Protein AF-A0A345QDP0-F1 (afdb_monomer)

Foldseek 3Di:
DDDDQDADDPVLLLVLLQVLLPDDLCVSCVVVVHHSVSSVVNLVPPVSSVVSNVNSVVVNVVVVLVVLVVCVVVPNPVSVVVCCVVPVVDDDDPPPDPDPPPPPPDDVVVVVVVVVVVVVVVCVVVVNDPVPDPDDPPPPPDDDDD

Secondary structure (DSSP, 8-state):
-PPPPP---HHHHHHHHHHHTT--HHHHHHHTTS-HHHHHHHHHH-HHHHHHHHHHHHHHHHHHHHHHHHHHHTT-HHHHHHHHHHHS------TTSS------SS-HHHHHHHHHHHHHHHHHHHT--GGGS-------------

Solvent-accessible surface area (backbone atoms only — not comparable to full-atom values): 8868 Å² total; per-residue (Å²): 132,82,80,82,82,87,75,79,51,74,66,54,41,54,46,40,20,62,46,28,44,81,44,55,72,57,56,49,13,58,71,72,74,42,53,49,69,55,46,52,51,40,43,73,75,35,64,66,49,34,51,29,31,52,50,14,38,50,52,36,51,51,53,52,50,51,53,42,52,51,42,24,74,76,64,38,62,68,42,38,52,52,47,36,40,72,76,66,67,53,72,85,82,75,85,82,77,83,74,78,76,85,70,67,97,58,66,68,66,57,59,52,49,52,52,52,50,52,51,52,54,55,32,58,76,73,69,58,65,72,91,72,56,83,76,74,81,75,78,78,89,75,82,84,88,133

Sequence (146 aa):
MARPEITLSDLQVQEVETLAALLNQDQIADFLGISRTTFRAICARDDEVSVRYKRGKAKAIAHVASGLLQKARTGDTTSMIFYLKTQAYWRETDWSQDIEPDVAKGDGRDTLTQFLDQIAEKNRRIGVDYQKLPVSPVERTSDHAR

Structure (mmCIF, N/CA/C/O backbone):
data_AF-A0A345QDP0-F1
#
_entry.id   AF-A0A345QDP0-F1
#
loop_
_atom_site.group_PDB
_atom_site.id
_atom_site.type_symbol
_atom_site.label_atom_id
_atom_site.label_alt_id
_atom_site.label_comp_id
_atom_site.label_asym_id
_atom_site.label_entity_id
_atom_site.label_seq_id
_atom_site.pdbx_PDB_ins_code
_atom_site.Cartn_x
_atom_site.Cartn_y
_atom_site.Cartn_z
_atom_site.occupancy
_atom_site.B_iso_or_equiv
_atom_site.auth_seq_id
_atom_site.auth_comp_id
_atom_site.auth_asym_id
_atom_site.auth_atom_id
_atom_site.pdbx_PDB_model_num
ATOM 1 N N . MET A 1 1 ? -16.414 -10.198 34.346 1.00 57.28 1 MET A N 1
ATOM 2 C CA . MET A 1 1 ? -17.061 -9.435 33.255 1.00 57.28 1 MET A CA 1
ATOM 3 C C . MET A 1 1 ? -16.153 -9.496 32.038 1.00 57.28 1 MET A C 1
ATOM 5 O O . MET A 1 1 ? -14.950 -9.342 32.216 1.00 57.28 1 MET A O 1
ATOM 9 N N . ALA A 1 2 ? -16.683 -9.789 30.848 1.00 73.44 2 ALA A N 1
ATOM 10 C CA . ALA A 1 2 ? -15.889 -9.768 29.618 1.00 73.44 2 ALA A CA 1
ATOM 11 C C . ALA A 1 2 ? -15.530 -8.317 29.254 1.00 73.44 2 ALA A C 1
ATOM 13 O O . ALA A 1 2 ? -16.343 -7.414 29.451 1.00 73.44 2 ALA A O 1
ATOM 14 N N . ARG A 1 3 ? -14.307 -8.087 28.762 1.00 78.75 3 ARG A N 1
ATOM 15 C CA . ARG A 1 3 ? -13.880 -6.769 28.275 1.00 78.75 3 ARG A CA 1
ATOM 16 C C . ARG A 1 3 ? -14.732 -6.397 27.049 1.00 78.75 3 ARG A C 1
ATOM 18 O O . ARG A 1 3 ? -14.854 -7.246 26.167 1.00 78.75 3 ARG A O 1
ATOM 25 N N . PRO A 1 4 ? -15.284 -5.173 26.968 1.00 82.69 4 PRO A N 1
ATOM 26 C CA . PRO A 1 4 ? -16.059 -4.749 25.807 1.00 82.69 4 PRO A CA 1
ATOM 27 C C . PRO A 1 4 ? -15.205 -4.779 24.534 1.00 82.69 4 PRO A C 1
ATOM 29 O O . PRO A 1 4 ? -14.013 -4.448 24.557 1.00 82.69 4 PRO A O 1
ATOM 32 N N . GLU A 1 5 ? -15.819 -5.209 23.434 1.00 87.94 5 GLU A N 1
ATOM 33 C CA . GLU A 1 5 ? -15.171 -5.301 22.131 1.00 87.94 5 GLU A CA 1
ATOM 34 C C . GLU A 1 5 ? -14.960 -3.905 21.534 1.00 87.94 5 GLU A C 1
ATOM 36 O O . GLU A 1 5 ? -15.829 -3.041 21.605 1.00 87.94 5 GLU A O 1
ATOM 41 N N . ILE A 1 6 ? -13.775 -3.670 20.969 1.00 92.12 6 ILE A N 1
ATOM 42 C CA . ILE A 1 6 ? -13.425 -2.383 20.360 1.00 92.12 6 ILE A CA 1
ATOM 43 C C . ILE A 1 6 ? -13.972 -2.364 18.932 1.00 92.12 6 ILE A C 1
ATOM 45 O O . ILE A 1 6 ? -13.548 -3.174 18.112 1.00 92.12 6 ILE A O 1
ATOM 49 N N . THR A 1 7 ? -14.869 -1.436 18.618 1.00 94.44 7 THR A N 1
ATOM 50 C CA . THR A 1 7 ? -15.386 -1.197 17.260 1.00 94.44 7 THR A CA 1
ATOM 51 C C . THR A 1 7 ? -14.916 0.162 16.758 1.00 94.44 7 THR A C 1
ATOM 53 O O . THR A 1 7 ? -14.758 1.091 17.550 1.00 94.44 7 THR A O 1
ATOM 56 N N . LEU A 1 8 ? -14.669 0.277 15.453 1.00 95.06 8 LEU A N 1
ATOM 57 C CA . LEU A 1 8 ? -14.313 1.556 14.840 1.00 95.06 8 LEU A CA 1
ATOM 58 C C . LEU A 1 8 ? -15.579 2.379 14.594 1.00 95.06 8 LEU A C 1
ATOM 60 O O . LEU A 1 8 ? -16.627 1.821 14.281 1.00 95.06 8 LEU A O 1
ATOM 64 N N . SER A 1 9 ? -15.482 3.698 14.736 1.00 96.69 9 SER A N 1
ATOM 65 C CA . SER A 1 9 ? -16.538 4.607 14.282 1.00 96.69 9 SER A CA 1
ATOM 66 C C . SER A 1 9 ? -16.518 4.752 12.760 1.00 96.69 9 SER A C 1
ATOM 68 O O . SER A 1 9 ? -15.472 4.570 12.139 1.00 96.69 9 SER A O 1
ATOM 70 N N . ASP A 1 10 ? -17.628 5.174 12.154 1.00 95.12 10 ASP A N 1
ATOM 71 C CA . ASP A 1 10 ? -17.722 5.392 10.701 1.00 95.12 10 ASP A CA 1
ATOM 72 C C . ASP A 1 10 ? -16.602 6.298 10.158 1.00 95.12 10 ASP A C 1
ATOM 74 O O . ASP A 1 10 ? -16.064 6.064 9.074 1.00 95.12 10 ASP A O 1
ATOM 78 N N . LEU A 1 11 ? -16.203 7.314 10.933 1.00 95.69 11 LEU A N 1
ATOM 79 C CA . LEU A 1 11 ? -15.089 8.194 10.582 1.00 95.69 11 LEU A CA 1
ATOM 80 C C . LEU A 1 11 ? -13.756 7.434 10.577 1.00 95.69 11 LEU A C 1
ATOM 82 O O . LEU A 1 11 ? -13.006 7.529 9.611 1.00 95.69 11 LEU A O 1
ATOM 86 N N . GLN A 1 12 ? -13.486 6.631 11.610 1.00 96.81 12 GLN A N 1
ATOM 87 C CA . GLN A 1 12 ? -12.278 5.804 11.676 1.00 96.81 12 GLN A CA 1
ATOM 88 C C . GLN A 1 12 ? -12.244 4.770 10.543 1.00 96.81 12 GLN A C 1
ATOM 90 O O . GLN A 1 12 ? -11.187 4.505 9.975 1.00 96.81 12 GLN A O 1
ATOM 95 N N . VAL A 1 13 ? -13.396 4.215 10.156 1.00 96.69 13 VAL A N 1
ATOM 96 C CA . VAL A 1 13 ? -13.511 3.306 9.004 1.00 96.69 13 VAL A CA 1
ATOM 97 C C . VAL A 1 13 ? -13.143 4.014 7.691 1.00 96.69 13 VAL A C 1
ATOM 99 O O . VAL A 1 13 ? -12.443 3.442 6.850 1.00 96.69 13 VAL A O 1
ATOM 102 N N . GLN A 1 14 ? -13.549 5.274 7.509 1.00 95.44 14 GLN A N 1
ATOM 103 C CA . GLN A 1 14 ? -13.128 6.084 6.358 1.00 95.44 14 GLN A CA 1
ATOM 104 C C . GLN A 1 14 ? -11.632 6.426 6.405 1.00 95.44 14 GLN A C 1
ATOM 106 O O . GLN A 1 14 ? -10.947 6.354 5.379 1.00 95.44 14 GLN A O 1
ATOM 111 N N . GLU A 1 15 ? -11.100 6.747 7.585 1.00 96.38 15 GLU A N 1
ATOM 112 C CA . GLU A 1 15 ? -9.668 6.989 7.784 1.00 96.38 15 GLU A CA 1
ATOM 113 C C . GLU A 1 15 ? -8.834 5.757 7.428 1.00 96.38 15 GLU A C 1
ATOM 115 O O . GLU A 1 15 ? -7.792 5.908 6.794 1.00 96.38 15 GLU A O 1
ATOM 120 N N . VAL A 1 16 ? -9.305 4.539 7.725 1.00 97.56 16 VAL A N 1
ATOM 121 C CA . VAL A 1 16 ? -8.617 3.293 7.342 1.00 97.56 16 VAL A CA 1
ATOM 122 C C . VAL A 1 16 ? -8.364 3.226 5.834 1.00 97.56 16 VAL A C 1
ATOM 124 O O . VAL A 1 16 ? -7.274 2.822 5.430 1.00 97.56 16 VAL A O 1
ATOM 127 N N . GLU A 1 17 ? -9.312 3.643 4.987 1.00 97.00 17 GLU A N 1
ATOM 128 C CA . GLU A 1 17 ? -9.108 3.666 3.530 1.00 97.00 17 GLU A CA 1
ATOM 129 C C . GLU A 1 17 ? -7.995 4.648 3.130 1.00 97.00 17 GLU A C 1
ATOM 131 O O . GLU A 1 17 ? -7.133 4.318 2.313 1.00 97.00 17 GLU A O 1
ATOM 136 N N . THR A 1 18 ? -7.984 5.837 3.734 1.00 96.69 18 THR A N 1
ATOM 137 C CA . THR A 1 18 ? -6.977 6.876 3.468 1.00 96.69 18 THR A CA 1
ATOM 138 C C . THR A 1 18 ? -5.593 6.449 3.959 1.00 96.69 18 THR A C 1
ATOM 140 O O . THR A 1 18 ? -4.612 6.522 3.219 1.00 96.69 18 THR A O 1
ATOM 143 N N . LEU A 1 19 ? -5.505 5.938 5.188 1.00 97.69 19 LEU A N 1
ATOM 144 C CA . LEU A 1 19 ? -4.258 5.503 5.812 1.00 97.69 19 LEU A CA 1
ATOM 145 C C . LEU A 1 19 ? -3.684 4.260 5.134 1.00 97.69 19 LEU A C 1
ATOM 147 O O . LEU A 1 19 ? -2.467 4.148 4.997 1.00 97.69 19 LEU A O 1
ATOM 151 N N . ALA A 1 20 ? -4.528 3.341 4.657 1.00 97.69 20 ALA A N 1
ATOM 152 C CA . ALA A 1 20 ? -4.077 2.136 3.968 1.00 97.69 20 ALA A CA 1
ATOM 153 C C . ALA A 1 20 ? -3.265 2.443 2.704 1.00 97.69 20 ALA A C 1
ATOM 155 O O . ALA A 1 20 ? -2.389 1.657 2.344 1.00 97.69 20 ALA A O 1
ATOM 156 N N . ALA A 1 21 ? -3.479 3.592 2.060 1.00 96.38 21 ALA A N 1
ATOM 157 C CA . ALA A 1 21 ? -2.657 4.001 0.928 1.00 96.38 21 ALA A CA 1
ATOM 158 C C . ALA A 1 21 ? -1.175 4.229 1.303 1.00 96.38 21 ALA A C 1
ATOM 160 O O . ALA A 1 21 ? -0.293 4.065 0.463 1.00 96.38 21 ALA A O 1
ATOM 161 N N . LEU A 1 22 ? -0.898 4.578 2.562 1.00 96.38 22 LEU A N 1
ATOM 162 C CA . LEU A 1 22 ? 0.411 5.038 3.041 1.00 96.38 22 LEU A CA 1
ATOM 163 C C . LEU A 1 22 ? 1.057 4.056 4.029 1.00 96.38 22 LEU A C 1
ATOM 165 O O . LEU A 1 22 ? 2.278 3.946 4.087 1.00 96.38 22 LEU A O 1
ATOM 169 N N . LEU A 1 23 ? 0.239 3.340 4.802 1.00 97.31 23 LEU A N 1
ATOM 170 C CA . LEU A 1 23 ? 0.656 2.581 5.976 1.00 97.31 23 LEU A CA 1
ATOM 171 C C . LEU A 1 23 ? 0.350 1.078 5.843 1.00 97.31 23 LEU A C 1
ATOM 173 O O . LEU A 1 23 ? -0.456 0.617 5.021 1.00 97.31 23 LEU A O 1
ATOM 177 N N . ASN A 1 24 ? 1.030 0.273 6.658 1.00 96.25 24 ASN A N 1
ATOM 178 C CA . ASN A 1 24 ? 0.679 -1.129 6.891 1.00 96.25 24 ASN A CA 1
ATOM 179 C C . ASN A 1 24 ? -0.319 -1.264 8.064 1.00 96.25 24 ASN A C 1
ATOM 181 O O . ASN A 1 24 ? -0.578 -0.301 8.778 1.00 96.25 24 ASN A O 1
ATOM 185 N N . GLN A 1 25 ? -0.908 -2.450 8.259 1.00 96.25 25 GLN A N 1
ATOM 186 C CA . GLN A 1 25 ? -1.936 -2.658 9.297 1.00 96.25 25 GLN A CA 1
ATOM 187 C C . GLN A 1 25 ? -1.437 -2.362 10.714 1.00 96.25 25 GLN A C 1
ATOM 189 O O . GLN A 1 25 ? -2.191 -1.851 11.535 1.00 96.25 25 GLN A O 1
ATOM 194 N N . ASP A 1 26 ? -0.173 -2.672 10.991 1.00 97.44 26 ASP A N 1
ATOM 195 C CA . ASP A 1 26 ? 0.423 -2.456 12.302 1.00 97.44 26 ASP A CA 1
ATOM 196 C C . ASP A 1 26 ? 0.553 -0.953 12.599 1.00 97.44 26 ASP A C 1
ATOM 198 O O . ASP A 1 26 ? 0.174 -0.502 13.672 1.00 97.44 26 ASP A O 1
ATOM 202 N N . GLN A 1 27 ? 0.991 -0.166 11.613 1.00 97.94 27 GLN A N 1
ATOM 203 C CA . GLN A 1 27 ? 1.064 1.295 11.704 1.00 97.94 27 GLN A CA 1
ATOM 204 C C . GLN A 1 27 ? -0.318 1.949 11.809 1.00 97.94 27 GLN A C 1
ATOM 206 O O . GLN A 1 27 ? -0.463 2.948 12.504 1.00 97.94 27 GLN A O 1
ATOM 211 N N . ILE A 1 28 ? -1.336 1.400 11.137 1.00 97.81 28 ILE A N 1
ATOM 212 C CA . ILE A 1 28 ? -2.722 1.876 11.275 1.00 97.81 28 ILE A CA 1
ATOM 213 C C . ILE A 1 28 ? -3.239 1.599 12.689 1.00 97.81 28 ILE A C 1
ATOM 215 O O . ILE A 1 28 ? -3.880 2.461 13.277 1.00 97.81 28 ILE A O 1
ATOM 219 N N . ALA A 1 29 ? -2.938 0.429 13.255 1.00 97.62 29 ALA A N 1
ATOM 220 C CA . ALA A 1 29 ? -3.297 0.114 14.634 1.00 97.62 29 ALA A CA 1
ATOM 221 C C . ALA A 1 29 ? -2.625 1.081 15.622 1.00 97.62 29 ALA A C 1
ATOM 223 O O . ALA A 1 29 ? -3.307 1.644 16.479 1.00 97.62 29 ALA A O 1
ATOM 224 N N . ASP A 1 30 ? -1.323 1.328 15.440 1.00 98.00 30 ASP A N 1
ATOM 225 C CA . ASP A 1 30 ? -0.554 2.280 16.2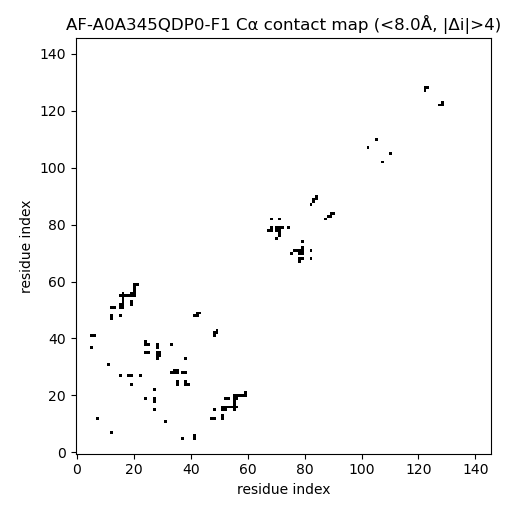45 1.00 98.00 30 ASP A CA 1
ATOM 226 C C . ASP A 1 30 ? -1.131 3.713 16.099 1.00 98.00 30 ASP A C 1
ATOM 228 O O . ASP A 1 30 ? -1.284 4.413 17.099 1.00 98.00 30 ASP A O 1
ATOM 232 N N . PHE A 1 31 ? -1.541 4.125 14.888 1.00 97.12 31 PHE A N 1
ATOM 233 C CA . PHE A 1 31 ? -2.197 5.418 14.622 1.00 97.12 31 PHE A CA 1
ATOM 234 C C . PHE A 1 31 ? -3.565 5.547 15.308 1.00 97.12 31 PHE A C 1
ATOM 236 O O . PHE A 1 31 ? -3.869 6.579 15.899 1.00 97.12 31 PHE A O 1
ATOM 243 N N . LEU A 1 32 ? -4.383 4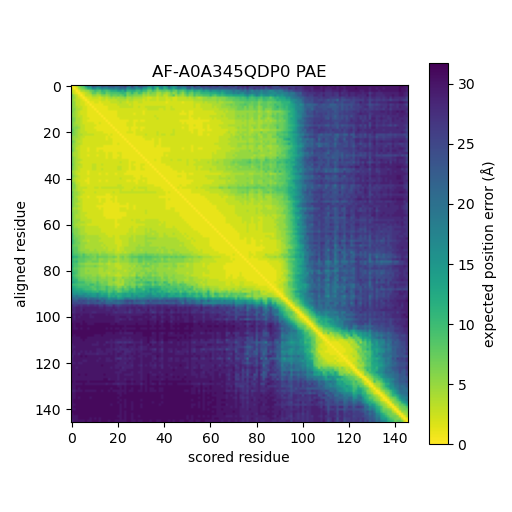.493 15.262 1.00 95.94 32 LEU A N 1
ATOM 244 C CA . LEU A 1 32 ? -5.703 4.449 15.901 1.00 95.94 32 LEU A CA 1
ATOM 245 C C . LEU A 1 32 ? -5.625 4.239 17.425 1.00 95.94 32 LEU A C 1
ATOM 247 O O . LEU A 1 32 ? -6.660 4.218 18.092 1.00 95.94 32 LEU A O 1
ATOM 251 N N . GLY A 1 33 ? -4.424 4.062 17.987 1.00 96.31 33 GLY A N 1
ATOM 252 C CA . GLY A 1 33 ? -4.217 3.854 19.420 1.00 96.31 33 GLY A CA 1
ATOM 253 C C . GLY A 1 33 ? -4.726 2.503 19.931 1.00 96.31 33 GLY A C 1
ATOM 254 O O . GLY A 1 33 ? -5.090 2.380 21.102 1.00 96.31 33 GLY A O 1
ATOM 255 N N . ILE A 1 34 ? -4.776 1.481 19.071 1.00 96.38 34 ILE A N 1
ATOM 256 C CA . ILE A 1 34 ? -5.251 0.135 19.414 1.00 96.38 34 ILE A CA 1
ATOM 257 C C . ILE A 1 34 ? -4.162 -0.910 19.192 1.00 96.38 34 ILE A C 1
ATOM 259 O O . ILE A 1 34 ? -3.232 -0.730 18.412 1.00 96.38 34 ILE A O 1
ATOM 263 N N . SER A 1 35 ? -4.281 -2.057 19.865 1.00 96.44 35 SER A N 1
ATOM 264 C CA . SER A 1 35 ? -3.326 -3.142 19.644 1.00 96.44 35 SER A CA 1
ATOM 265 C C . SER A 1 35 ? -3.424 -3.682 18.211 1.00 96.44 35 SER A C 1
ATOM 267 O O . SER A 1 35 ? -4.512 -3.790 17.637 1.00 96.44 35 SER A O 1
ATOM 269 N N . ARG A 1 36 ? -2.290 -4.108 17.653 1.00 97.00 36 ARG A N 1
ATOM 270 C CA . ARG A 1 36 ? -2.209 -4.726 16.317 1.00 97.00 36 ARG A CA 1
ATOM 271 C C . ARG A 1 36 ? -3.115 -5.949 16.196 1.00 97.00 36 ARG A C 1
ATOM 273 O O . ARG A 1 36 ? -3.815 -6.115 15.201 1.00 97.00 36 ARG A O 1
ATOM 280 N N . THR A 1 37 ? -3.158 -6.773 17.241 1.00 96.69 37 THR A N 1
ATOM 281 C CA . THR A 1 37 ? -4.042 -7.942 17.321 1.00 96.69 37 THR A CA 1
ATOM 282 C C . THR A 1 37 ? -5.514 -7.530 17.282 1.00 96.69 37 THR A C 1
ATOM 284 O O . THR A 1 37 ? -6.302 -8.164 16.585 1.00 96.69 37 THR A O 1
ATOM 287 N N . THR A 1 38 ? -5.880 -6.433 17.958 1.00 96.38 38 THR A N 1
ATOM 288 C CA . THR A 1 38 ? -7.237 -5.866 17.905 1.00 96.38 38 THR A CA 1
ATOM 289 C C . THR A 1 38 ? -7.593 -5.434 16.489 1.00 96.38 38 THR A C 1
ATOM 291 O O . THR A 1 38 ? -8.657 -5.805 16.007 1.00 96.38 38 THR A O 1
ATOM 294 N N . PHE A 1 39 ? -6.720 -4.691 15.804 1.00 97.50 39 PHE A N 1
ATOM 295 C CA . PHE A 1 39 ? -7.002 -4.219 14.447 1.00 97.50 39 PHE A CA 1
ATOM 296 C C . PHE A 1 39 ? -7.134 -5.368 13.439 1.00 97.50 39 PHE A C 1
ATOM 298 O O . PHE A 1 39 ? -8.037 -5.361 12.603 1.00 97.50 39 PHE A O 1
ATOM 305 N N . ARG A 1 40 ? -6.294 -6.405 13.557 1.00 96.12 40 ARG A N 1
ATOM 306 C CA . ARG A 1 40 ? -6.421 -7.628 12.747 1.00 96.12 40 ARG A CA 1
ATOM 307 C C . ARG A 1 40 ? -7.739 -8.351 13.018 1.00 96.12 40 ARG A C 1
ATOM 309 O O . ARG A 1 40 ? -8.401 -8.766 12.073 1.00 96.12 40 ARG A O 1
ATOM 316 N N . ALA A 1 41 ? -8.139 -8.461 14.285 1.00 95.88 41 ALA A N 1
ATOM 317 C CA . ALA A 1 41 ? -9.422 -9.048 14.657 1.00 95.88 41 ALA A CA 1
ATOM 318 C C . ALA A 1 41 ? -10.609 -8.221 14.134 1.00 95.88 41 ALA A C 1
ATOM 320 O O . ALA A 1 41 ? -11.589 -8.815 13.699 1.00 95.88 41 ALA A O 1
ATOM 321 N N . ILE A 1 42 ? -10.510 -6.882 14.129 1.00 96.25 42 ILE A N 1
ATOM 322 C CA . ILE A 1 42 ? -11.507 -5.990 13.512 1.00 96.25 42 ILE A CA 1
ATOM 323 C C . ILE A 1 42 ? -11.611 -6.302 12.019 1.00 96.25 42 ILE A C 1
ATOM 325 O O . ILE A 1 42 ? -12.687 -6.651 11.557 1.00 96.25 42 ILE A O 1
ATOM 329 N N . CYS A 1 43 ? -10.497 -6.282 11.282 1.00 95.75 43 CYS A N 1
ATOM 330 C CA . CYS A 1 43 ? -10.487 -6.584 9.845 1.00 95.75 43 CYS A CA 1
ATOM 331 C C . CYS A 1 43 ? -11.022 -7.986 9.496 1.00 95.75 43 CYS A C 1
ATOM 333 O O . CYS A 1 43 ? -11.405 -8.216 8.350 1.00 95.75 43 CYS A O 1
ATOM 335 N N . ALA A 1 44 ? -10.969 -8.937 10.435 1.00 95.69 44 ALA A N 1
ATOM 336 C CA . ALA A 1 44 ? -11.445 -10.303 10.236 1.00 95.69 44 ALA A CA 1
ATOM 337 C C . ALA A 1 44 ? -12.951 -10.467 10.492 1.00 95.69 44 ALA A C 1
ATOM 339 O O . ALA A 1 44 ? -13.559 -11.352 9.899 1.00 95.69 44 ALA A O 1
ATOM 340 N N . ARG A 1 45 ? -13.538 -9.654 11.381 1.00 95.88 45 ARG A N 1
ATOM 341 C CA . ARG A 1 45 ? -14.968 -9.724 11.732 1.00 95.88 45 ARG A CA 1
ATOM 342 C C . ARG A 1 45 ? -15.827 -8.669 11.034 1.00 95.88 45 ARG A C 1
ATOM 344 O O . ARG A 1 45 ? -17.030 -8.860 10.920 1.00 95.88 45 ARG A O 1
ATOM 351 N N . ASP A 1 46 ? -15.220 -7.552 10.643 1.00 96.44 46 ASP A N 1
ATOM 352 C CA . ASP A 1 46 ? -15.879 -6.406 10.025 1.00 96.44 46 ASP A CA 1
ATOM 353 C C . ASP A 1 46 ? -15.444 -6.298 8.558 1.00 96.44 46 ASP A C 1
ATOM 355 O O . ASP A 1 46 ? -14.337 -5.844 8.224 1.00 96.44 46 ASP A O 1
ATOM 359 N N . ASP A 1 47 ? -16.334 -6.752 7.677 1.00 96.25 47 ASP A N 1
ATOM 360 C CA . ASP A 1 47 ? -16.105 -6.762 6.237 1.00 96.25 47 ASP A CA 1
ATOM 361 C C . ASP A 1 47 ? -15.961 -5.351 5.662 1.00 96.25 47 ASP A C 1
ATOM 363 O O . ASP A 1 47 ? -15.191 -5.159 4.715 1.00 96.25 47 ASP A O 1
ATOM 367 N N . GLU A 1 48 ? -16.635 -4.344 6.228 1.00 96.69 48 GLU A N 1
ATOM 368 C CA . GLU A 1 48 ? -16.524 -2.977 5.727 1.00 96.69 48 GLU A CA 1
ATOM 369 C C . GLU A 1 48 ? -15.107 -2.447 5.947 1.00 96.69 48 GLU A C 1
ATOM 371 O O . GLU A 1 48 ? -14.474 -1.965 5.000 1.00 96.69 48 GLU A O 1
ATOM 376 N N . VAL A 1 49 ? -14.556 -2.614 7.153 1.00 97.19 49 VAL A N 1
ATOM 377 C CA . VAL A 1 49 ? -13.172 -2.216 7.458 1.00 97.19 49 VAL A CA 1
ATOM 378 C C . VAL A 1 49 ? -12.184 -2.934 6.537 1.00 97.19 49 VAL A C 1
ATOM 380 O O . VAL A 1 49 ? -11.269 -2.311 5.987 1.00 97.19 49 VAL A O 1
ATOM 383 N N . SER A 1 50 ? -12.391 -4.233 6.304 1.00 96.94 50 SER A N 1
ATOM 384 C CA . SER A 1 50 ? -11.562 -5.038 5.398 1.00 96.94 50 SER A CA 1
ATOM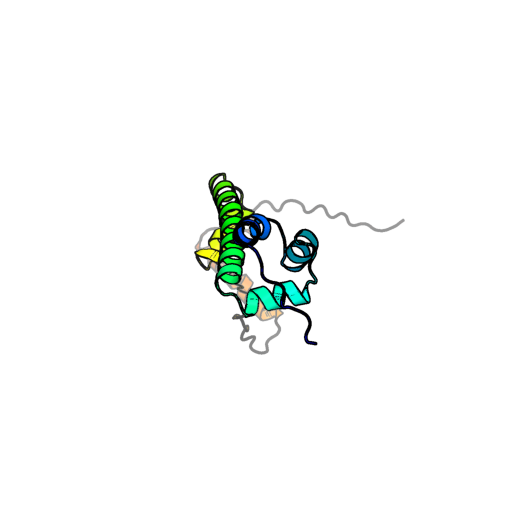 385 C C . SER A 1 50 ? -11.600 -4.517 3.958 1.00 96.94 50 SER A C 1
ATOM 387 O O . SER A 1 50 ? -10.558 -4.373 3.306 1.00 96.94 50 SER A O 1
ATOM 389 N N . VAL A 1 51 ? -12.791 -4.187 3.451 1.00 97.81 51 VAL A N 1
ATOM 390 C CA . VAL A 1 51 ? -12.988 -3.630 2.106 1.00 97.81 51 VAL A CA 1
ATOM 391 C C . VAL A 1 51 ? -12.334 -2.257 1.982 1.00 97.81 51 VAL A C 1
ATOM 393 O O . VAL A 1 51 ? -11.631 -2.010 1.000 1.00 97.81 51 VAL A O 1
ATOM 396 N N . ARG A 1 52 ? -12.511 -1.377 2.973 1.00 97.31 52 ARG A N 1
ATOM 397 C CA . ARG A 1 52 ? -11.890 -0.042 3.016 1.00 97.31 52 ARG A CA 1
ATOM 398 C C . ARG A 1 52 ? -10.372 -0.135 3.007 1.00 97.31 52 ARG A C 1
ATOM 400 O O . ARG A 1 52 ? -9.726 0.507 2.178 1.00 97.31 52 ARG A O 1
ATOM 407 N N . TYR A 1 53 ? -9.809 -1.009 3.837 1.00 97.69 53 TYR A N 1
ATOM 408 C CA . TYR A 1 53 ? -8.373 -1.268 3.865 1.00 97.69 53 TYR A CA 1
ATOM 409 C C . TYR A 1 53 ? -7.852 -1.730 2.495 1.00 97.69 53 TYR A C 1
ATOM 411 O O . TYR A 1 53 ? -6.928 -1.132 1.936 1.00 97.69 53 TYR A O 1
ATOM 419 N N . LYS A 1 54 ? -8.475 -2.758 1.900 1.00 97.44 54 LYS A N 1
ATOM 420 C CA . LYS A 1 54 ? -8.083 -3.289 0.580 1.00 97.44 54 LYS A CA 1
ATOM 421 C C . LYS A 1 54 ? -8.202 -2.234 -0.520 1.00 97.44 54 LYS A C 1
ATOM 423 O O . LYS A 1 54 ? -7.308 -2.122 -1.359 1.00 97.44 54 LYS A O 1
ATOM 428 N N . ARG A 1 55 ? -9.270 -1.431 -0.503 1.00 97.69 55 ARG A N 1
ATOM 429 C CA . ARG A 1 55 ? -9.490 -0.344 -1.466 1.00 97.69 55 ARG A CA 1
ATOM 430 C C . ARG A 1 55 ? -8.406 0.727 -1.362 1.00 97.69 55 ARG A C 1
ATOM 432 O O . ARG A 1 55 ? -7.882 1.147 -2.392 1.00 97.69 55 ARG A O 1
ATOM 439 N N . GLY A 1 56 ? -8.023 1.119 -0.149 1.00 97.31 56 GLY A N 1
ATOM 440 C CA . GLY A 1 56 ? -6.918 2.049 0.080 1.00 97.31 56 GLY A CA 1
ATOM 441 C C . GLY A 1 56 ? -5.588 1.536 -0.480 1.00 97.31 56 GLY A C 1
ATOM 442 O O . GLY A 1 56 ? -4.909 2.255 -1.216 1.00 97.31 56 GLY A O 1
ATOM 443 N N . LYS A 1 57 ? -5.252 0.255 -0.242 1.00 98.06 57 LYS A N 1
ATOM 444 C CA . LYS A 1 57 ? -4.056 -0.370 -0.843 1.00 98.06 57 LYS A CA 1
ATOM 445 C C . LYS A 1 57 ? -4.111 -0.373 -2.368 1.00 98.06 57 LYS A C 1
ATOM 447 O O . LYS A 1 57 ? -3.125 -0.016 -3.012 1.00 98.06 57 LYS A O 1
ATOM 452 N N . ALA A 1 58 ? -5.254 -0.737 -2.947 1.00 97.94 58 ALA A N 1
ATOM 453 C CA . ALA A 1 58 ? -5.431 -0.759 -4.395 1.00 97.94 58 ALA A CA 1
ATOM 454 C C . ALA A 1 58 ? -5.236 0.634 -5.018 1.00 97.94 58 ALA A C 1
ATOM 456 O O . ALA A 1 58 ? -4.557 0.756 -6.035 1.00 97.94 58 ALA A O 1
ATOM 457 N N . LYS A 1 59 ? -5.754 1.694 -4.380 1.00 96.81 59 LYS A N 1
ATOM 458 C CA . LYS A 1 59 ? -5.559 3.084 -4.822 1.00 96.81 59 LYS A CA 1
ATOM 459 C C . LYS A 1 59 ? -4.083 3.484 -4.852 1.00 96.81 59 LYS A C 1
ATOM 461 O O . LYS A 1 59 ? -3.633 4.053 -5.843 1.00 96.81 59 LYS A O 1
ATOM 466 N N . ALA A 1 60 ? -3.323 3.156 -3.808 1.00 96.31 60 ALA A N 1
ATOM 467 C CA . ALA A 1 60 ? -1.891 3.455 -3.770 1.00 96.31 60 ALA A CA 1
ATOM 468 C C . ALA A 1 60 ? -1.111 2.714 -4.861 1.00 96.31 60 ALA A C 1
ATOM 470 O O . ALA A 1 60 ? -0.294 3.317 -5.557 1.00 96.31 60 ALA A O 1
ATOM 471 N N . ILE A 1 61 ? -1.401 1.424 -5.056 1.00 96.69 61 ILE A N 1
ATOM 472 C CA . ILE A 1 61 ? -0.782 0.624 -6.119 1.00 96.69 61 ILE A CA 1
ATOM 473 C C . ILE A 1 61 ? -1.103 1.225 -7.490 1.00 96.69 61 ILE A C 1
ATOM 475 O O . ILE A 1 61 ? -0.192 1.417 -8.290 1.00 96.69 61 ILE A O 1
ATOM 479 N N . ALA A 1 62 ? -2.366 1.578 -7.745 1.00 96.94 62 ALA A N 1
ATOM 480 C CA . ALA A 1 62 ? -2.780 2.203 -8.999 1.00 96.94 62 ALA A CA 1
ATOM 481 C C . ALA A 1 62 ? -2.051 3.534 -9.248 1.00 96.94 62 ALA A C 1
ATOM 483 O O . ALA A 1 62 ? -1.593 3.787 -10.362 1.00 96.94 62 ALA A O 1
ATOM 484 N N . HIS A 1 63 ? -1.884 4.357 -8.211 1.00 96.50 63 HIS A N 1
ATOM 485 C CA . HIS A 1 63 ? -1.153 5.619 -8.309 1.00 96.50 63 HIS A CA 1
ATOM 486 C C . HIS A 1 63 ? 0.325 5.405 -8.680 1.00 96.50 63 HIS A C 1
ATOM 488 O O . HIS A 1 63 ? 0.829 6.026 -9.618 1.00 96.50 63 HIS A O 1
ATOM 494 N N . VAL A 1 64 ? 1.017 4.481 -8.003 1.00 95.94 64 VAL A N 1
ATOM 495 C CA . VAL A 1 64 ? 2.416 4.140 -8.323 1.00 95.94 64 VAL A CA 1
ATOM 496 C C . VAL A 1 64 ? 2.532 3.540 -9.727 1.00 95.94 64 VAL A C 1
ATOM 498 O O . VAL A 1 64 ? 3.415 3.932 -10.492 1.00 95.94 64 VAL A O 1
ATOM 501 N N . ALA A 1 65 ? 1.618 2.642 -10.100 1.00 96.12 65 ALA A N 1
ATOM 502 C CA . ALA A 1 65 ? 1.578 2.029 -11.425 1.00 96.12 65 ALA A CA 1
ATOM 503 C C . ALA A 1 65 ? 1.368 3.068 -12.538 1.00 96.12 65 ALA A C 1
ATOM 505 O O . ALA A 1 65 ? 2.017 2.987 -13.580 1.00 96.12 65 ALA A O 1
ATOM 506 N N . SER A 1 66 ? 0.530 4.084 -12.308 1.00 96.38 66 SER A N 1
ATOM 507 C CA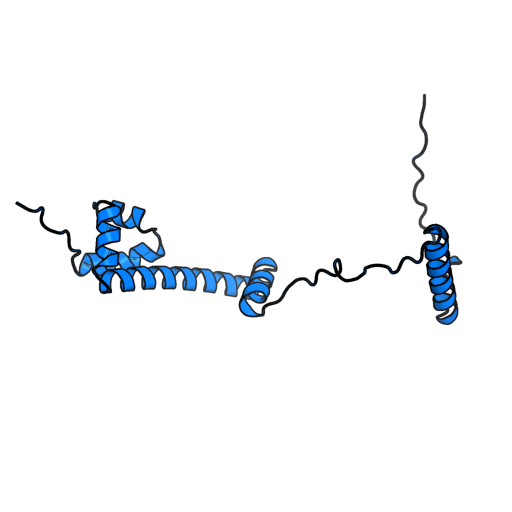 . SER A 1 66 ? 0.360 5.204 -13.242 1.00 96.38 66 SER A CA 1
ATOM 508 C C . SER A 1 66 ? 1.671 5.966 -13.456 1.00 96.38 66 SER A C 1
ATOM 510 O O . SER A 1 66 ? 2.020 6.290 -14.592 1.00 96.38 66 SER A O 1
ATOM 512 N N . GLY A 1 67 ? 2.426 6.224 -12.383 1.00 97.31 67 GLY A N 1
ATOM 513 C CA . GLY A 1 67 ? 3.747 6.849 -12.474 1.00 97.31 67 GLY A CA 1
ATOM 514 C C . GLY A 1 67 ? 4.753 5.995 -13.252 1.00 97.31 67 GLY A C 1
ATOM 515 O O . GLY A 1 67 ? 5.484 6.516 -14.094 1.00 97.31 67 GLY A O 1
ATOM 516 N N . LEU A 1 68 ? 4.751 4.679 -13.027 1.00 97.31 68 LEU A N 1
ATOM 517 C CA . LEU A 1 68 ? 5.580 3.731 -13.777 1.00 97.31 68 LEU A CA 1
ATOM 518 C C . LEU A 1 68 ? 5.239 3.745 -15.271 1.00 97.31 68 LEU A C 1
ATOM 520 O O . LEU A 1 68 ? 6.136 3.836 -16.107 1.00 97.31 68 LEU A O 1
ATOM 524 N N . LEU A 1 69 ? 3.949 3.708 -15.615 1.00 97.06 69 LEU A N 1
ATOM 525 C CA . LEU A 1 69 ? 3.499 3.756 -17.006 1.00 97.06 69 LEU A CA 1
ATOM 526 C C . LEU A 1 69 ? 3.915 5.064 -17.685 1.00 97.06 69 LEU A C 1
ATOM 528 O O . LEU A 1 69 ? 4.338 5.052 -18.840 1.00 97.06 69 LEU A O 1
ATOM 532 N N . GLN A 1 70 ? 3.836 6.188 -16.970 1.00 98.12 70 GLN A N 1
ATOM 533 C CA . GLN A 1 70 ? 4.292 7.469 -17.496 1.00 98.12 70 GLN A CA 1
ATOM 534 C C . GLN A 1 70 ? 5.801 7.463 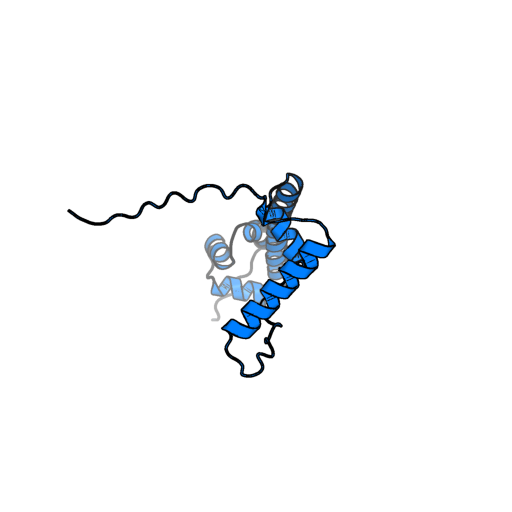-17.766 1.00 98.12 70 GLN A C 1
ATOM 536 O O . GLN A 1 70 ? 6.215 7.879 -18.845 1.00 98.12 70 GLN A O 1
ATOM 541 N N . LYS A 1 71 ? 6.617 6.932 -16.845 1.00 97.94 71 LYS A N 1
ATOM 542 C CA . LYS A 1 71 ? 8.068 6.784 -17.055 1.00 97.94 71 LYS A CA 1
ATOM 543 C C . LYS A 1 71 ? 8.395 5.909 -18.264 1.00 97.94 71 LYS A C 1
ATOM 545 O O . LYS A 1 71 ? 9.237 6.281 -19.081 1.00 97.94 71 LYS A O 1
ATOM 550 N N . ALA A 1 72 ? 7.692 4.787 -18.414 1.00 97.25 72 ALA A N 1
ATOM 551 C CA . ALA A 1 72 ? 7.848 3.915 -19.572 1.00 97.25 72 ALA A CA 1
ATOM 552 C C . ALA A 1 72 ? 7.532 4.657 -20.883 1.00 97.25 72 ALA A C 1
ATOM 554 O O . ALA A 1 72 ? 8.290 4.566 -21.844 1.00 97.25 72 ALA A O 1
ATOM 555 N N . ARG A 1 73 ? 6.460 5.462 -20.913 1.00 96.56 73 ARG A N 1
ATOM 556 C CA . ARG A 1 73 ? 6.096 6.286 -22.082 1.00 96.56 73 ARG A CA 1
ATOM 557 C C . ARG A 1 73 ? 7.130 7.361 -22.414 1.00 96.56 73 ARG A C 1
ATOM 559 O O . ARG A 1 73 ? 7.279 7.700 -23.581 1.00 96.56 73 ARG A O 1
ATOM 566 N N . THR A 1 74 ? 7.843 7.885 -21.418 1.00 97.81 74 THR A N 1
ATOM 567 C CA . THR A 1 74 ? 8.928 8.861 -21.623 1.00 97.81 74 THR A CA 1
ATOM 568 C C . THR A 1 74 ? 10.268 8.225 -22.006 1.00 97.81 74 THR A C 1
ATOM 570 O O . THR A 1 74 ? 11.248 8.946 -22.157 1.00 97.81 74 THR A O 1
ATOM 573 N N . GLY A 1 75 ? 10.326 6.898 -22.172 1.00 95.00 75 GLY A N 1
ATOM 574 C CA . GLY A 1 75 ? 11.525 6.187 -22.622 1.00 95.00 75 GLY A CA 1
ATOM 575 C C . GLY A 1 75 ? 12.418 5.641 -21.507 1.00 95.00 75 GLY A C 1
ATOM 576 O O . GLY A 1 75 ? 13.568 5.304 -21.773 1.00 95.00 75 GLY A O 1
ATOM 577 N N . ASP A 1 76 ? 11.931 5.534 -20.265 1.00 98.00 76 ASP A N 1
ATOM 578 C CA . ASP A 1 76 ? 12.679 4.851 -19.203 1.00 98.00 76 ASP A CA 1
ATOM 579 C C . ASP A 1 76 ? 12.740 3.339 -19.480 1.00 98.00 76 ASP A C 1
ATOM 581 O O . ASP A 1 76 ? 11.755 2.617 -19.293 1.00 98.00 76 ASP A O 1
ATOM 585 N N . THR A 1 77 ? 13.907 2.860 -19.920 1.00 97.06 77 THR A N 1
ATOM 586 C CA . THR A 1 77 ? 14.139 1.466 -20.330 1.00 97.06 77 THR A CA 1
ATOM 587 C C . THR A 1 77 ? 13.722 0.463 -19.256 1.00 97.06 77 THR A C 1
ATOM 589 O O . THR A 1 77 ? 13.062 -0.529 -19.561 1.00 97.06 77 THR A O 1
ATOM 592 N N . THR A 1 78 ? 14.045 0.725 -17.988 1.00 97.25 78 THR A N 1
ATOM 593 C CA . THR A 1 78 ? 13.713 -0.174 -16.873 1.00 97.25 78 THR A CA 1
ATOM 594 C C . THR A 1 78 ? 12.201 -0.306 -16.688 1.00 97.25 78 THR A C 1
ATOM 596 O O . THR A 1 78 ? 11.691 -1.421 -16.577 1.00 97.25 78 THR A O 1
ATOM 599 N N . SER A 1 79 ? 11.465 0.809 -16.707 1.00 96.94 79 SER A N 1
ATOM 600 C CA . SER A 1 79 ? 10.000 0.809 -16.603 1.00 96.94 79 SER A CA 1
ATOM 601 C C . SER A 1 79 ? 9.343 0.130 -17.809 1.00 96.94 79 SER A C 1
ATOM 603 O O . SER A 1 79 ? 8.383 -0.622 -17.634 1.00 96.94 79 SER A O 1
ATOM 605 N N . MET A 1 80 ? 9.868 0.338 -19.024 1.00 96.88 80 MET A N 1
ATOM 606 C CA . MET A 1 80 ? 9.390 -0.339 -20.238 1.00 96.88 80 MET A CA 1
ATOM 607 C C . MET A 1 80 ? 9.585 -1.857 -20.162 1.00 96.88 80 MET A C 1
ATOM 609 O O . MET A 1 80 ? 8.637 -2.608 -20.396 1.00 96.88 80 MET A O 1
ATOM 613 N N . ILE A 1 81 ? 10.787 -2.314 -19.788 1.00 95.56 81 ILE A N 1
ATOM 614 C CA . ILE A 1 81 ? 11.090 -3.742 -19.619 1.00 95.56 81 ILE A CA 1
ATOM 615 C C . ILE A 1 81 ? 10.180 -4.344 -18.549 1.00 95.56 81 ILE A C 1
ATOM 617 O O . ILE A 1 81 ? 9.562 -5.379 -18.789 1.00 95.56 81 ILE A O 1
ATOM 621 N N . PHE A 1 82 ? 10.050 -3.695 -17.388 1.00 95.38 82 PHE A N 1
ATOM 622 C CA . PHE A 1 82 ? 9.175 -4.172 -16.317 1.00 95.38 82 PHE A CA 1
ATOM 623 C C . PHE A 1 82 ? 7.724 -4.330 -16.792 1.00 95.38 82 PHE A C 1
ATOM 625 O O . PHE A 1 82 ? 7.096 -5.362 -16.544 1.00 95.38 82 PHE A O 1
ATOM 632 N N . TYR A 1 83 ? 7.192 -3.339 -17.511 1.00 95.06 83 TYR A N 1
ATOM 633 C CA . TYR A 1 83 ? 5.832 -3.390 -18.041 1.00 95.06 83 TYR A CA 1
ATOM 634 C C . TYR A 1 83 ? 5.645 -4.548 -19.031 1.00 95.06 83 TYR A C 1
ATOM 636 O O . TYR A 1 83 ? 4.696 -5.315 -18.900 1.00 95.06 83 TYR A O 1
ATOM 644 N N . LEU A 1 84 ? 6.565 -4.745 -19.980 1.00 95.00 84 LEU A N 1
ATOM 645 C CA . LEU A 1 84 ? 6.472 -5.836 -20.958 1.00 95.00 84 LEU A CA 1
ATOM 646 C C . LEU A 1 84 ? 6.648 -7.220 -20.319 1.00 95.00 84 LEU A C 1
ATOM 648 O O . LEU A 1 84 ? 5.916 -8.149 -20.663 1.00 95.00 84 LEU A O 1
ATOM 652 N N . LYS A 1 85 ? 7.555 -7.358 -19.345 1.00 93.94 85 LYS A N 1
ATOM 653 C CA . LYS A 1 85 ? 7.721 -8.606 -18.585 1.00 93.94 85 LYS A CA 1
ATOM 654 C C . LYS A 1 85 ? 6.444 -8.977 -17.831 1.00 93.94 85 LYS A C 1
ATOM 656 O O . LYS A 1 85 ? 6.039 -10.135 -17.836 1.00 93.94 85 LYS A O 1
ATOM 661 N N . THR A 1 86 ? 5.802 -7.998 -17.193 1.00 93.19 86 THR A N 1
ATOM 662 C CA . THR A 1 86 ? 4.641 -8.247 -16.325 1.00 93.19 86 THR A CA 1
ATOM 663 C C . THR A 1 86 ? 3.300 -8.285 -17.059 1.00 93.19 86 THR A C 1
ATOM 665 O O . THR A 1 86 ? 2.429 -9.038 -16.640 1.00 93.19 86 THR A O 1
ATOM 668 N N . GLN A 1 87 ? 3.113 -7.501 -18.127 1.00 93.38 87 GLN A N 1
ATOM 669 C CA . GLN A 1 87 ? 1.833 -7.381 -18.845 1.00 93.38 87 GLN A CA 1
ATOM 670 C C . GLN A 1 87 ? 1.812 -8.098 -20.198 1.00 93.38 87 GLN A C 1
ATOM 672 O O . GLN A 1 87 ? 0.756 -8.548 -20.630 1.00 93.38 87 GLN A O 1
ATOM 677 N N . ALA A 1 88 ? 2.957 -8.214 -20.874 1.00 91.06 88 ALA A N 1
ATOM 678 C CA . ALA A 1 88 ? 3.064 -8.865 -22.183 1.00 91.06 88 ALA A CA 1
ATOM 679 C C . ALA A 1 88 ? 3.744 -10.243 -22.112 1.00 91.06 88 ALA A C 1
ATOM 681 O O . ALA A 1 88 ? 4.002 -10.846 -23.149 1.00 91.06 88 ALA A O 1
ATOM 682 N N . TYR A 1 89 ? 4.039 -10.737 -20.902 1.00 88.69 89 TYR A N 1
ATOM 683 C CA . TYR A 1 89 ? 4.712 -12.018 -20.658 1.00 88.69 89 TYR A CA 1
ATOM 684 C C . TYR A 1 89 ? 6.043 -12.175 -21.413 1.00 88.69 89 TYR A C 1
ATOM 686 O O . TYR A 1 89 ? 6.466 -13.295 -21.699 1.00 88.69 89 TYR A O 1
ATOM 694 N N . TRP A 1 90 ? 6.722 -11.065 -21.724 1.00 86.81 90 TRP A N 1
ATOM 695 C CA . TRP A 1 90 ? 8.026 -11.116 -22.377 1.00 86.81 90 TRP A CA 1
ATOM 696 C C . TRP A 1 90 ? 9.058 -11.724 -21.421 1.00 86.81 90 TRP A C 1
ATOM 698 O O . TRP A 1 90 ? 9.191 -11.284 -20.277 1.00 86.81 90 TRP A O 1
ATOM 708 N N . ARG A 1 91 ? 9.782 -12.747 -21.877 1.00 84.94 91 ARG A N 1
ATOM 709 C CA . ARG A 1 91 ? 10.862 -13.401 -21.131 1.00 84.94 91 ARG A CA 1
ATOM 710 C C . ARG A 1 91 ? 12.119 -13.401 -21.983 1.00 84.94 91 ARG A C 1
ATOM 712 O O . ARG A 1 91 ? 12.041 -13.434 -23.208 1.00 84.94 91 ARG A O 1
ATOM 719 N N . GLU A 1 92 ? 13.261 -13.369 -21.318 1.00 82.00 92 GLU A N 1
ATOM 720 C CA . GLU A 1 92 ? 14.535 -13.633 -21.974 1.00 82.00 92 GLU A CA 1
ATOM 721 C C . GLU A 1 92 ? 14.579 -15.131 -22.291 1.00 82.00 92 GLU A C 1
ATOM 723 O O . GLU A 1 92 ? 14.297 -15.960 -21.426 1.00 82.00 92 GLU A O 1
ATOM 728 N N . THR A 1 93 ? 14.821 -15.478 -23.555 1.00 79.44 93 THR A N 1
ATOM 729 C CA . THR A 1 93 ? 15.001 -16.875 -23.955 1.00 79.44 93 THR A CA 1
ATOM 730 C C . THR A 1 93 ? 16.396 -17.305 -23.525 1.00 79.44 93 THR A C 1
ATOM 732 O O . THR A 1 93 ? 17.386 -16.854 -24.103 1.00 79.44 93 THR A O 1
ATOM 735 N N . ASP A 1 94 ? 16.476 -18.180 -22.528 1.00 66.81 94 ASP A N 1
ATOM 736 C CA . ASP A 1 94 ? 17.728 -18.824 -22.144 1.00 66.81 94 ASP A CA 1
ATOM 737 C C . ASP A 1 94 ? 18.089 -19.871 -23.206 1.00 66.81 94 ASP A C 1
ATOM 739 O O . ASP A 1 94 ? 17.647 -21.015 -23.157 1.00 66.81 94 ASP A O 1
ATOM 743 N N . TRP A 1 95 ? 18.917 -19.498 -24.182 1.00 59.62 95 TRP A N 1
ATOM 744 C CA . TRP A 1 95 ? 19.430 -20.405 -25.224 1.00 59.62 95 TRP A CA 1
ATOM 745 C C . TRP A 1 95 ? 20.379 -21.503 -24.695 1.00 59.62 95 TRP A C 1
ATOM 747 O O . TRP A 1 95 ? 20.992 -22.224 -25.478 1.00 59.62 95 TRP A O 1
ATOM 757 N N . SER A 1 96 ? 20.522 -21.638 -23.376 1.00 58.69 96 SER A N 1
ATOM 758 C CA . SER A 1 96 ? 21.563 -22.443 -22.730 1.00 58.69 96 SER A CA 1
ATOM 759 C C . SER A 1 96 ? 21.122 -23.847 -22.299 1.00 58.69 96 SER A C 1
ATOM 761 O O . SER A 1 96 ? 21.913 -24.520 -21.646 1.00 58.69 96 SER A O 1
ATOM 763 N N . GLN A 1 97 ? 19.897 -24.299 -22.601 1.00 53.06 97 GLN A N 1
ATOM 764 C CA . GLN A 1 97 ? 19.394 -25.584 -22.072 1.00 53.06 97 GLN A CA 1
ATOM 765 C C . GLN A 1 97 ? 19.109 -26.691 -23.101 1.00 53.06 97 GLN A C 1
ATOM 767 O O . GLN A 1 97 ? 19.024 -27.839 -22.684 1.00 53.06 97 GLN A O 1
ATOM 772 N N . ASP A 1 98 ? 19.091 -26.416 -24.412 1.00 51.47 98 ASP A N 1
ATOM 773 C CA . ASP A 1 98 ? 18.676 -27.426 -25.413 1.00 51.47 98 ASP A CA 1
ATOM 774 C C . ASP A 1 98 ? 19.759 -27.828 -26.431 1.00 51.47 98 ASP A C 1
ATOM 776 O O . ASP A 1 98 ? 19.462 -28.454 -27.448 1.00 51.47 98 ASP A O 1
ATOM 780 N N . ILE A 1 99 ? 21.030 -27.515 -26.176 1.00 55.19 99 ILE A N 1
ATOM 781 C CA . ILE A 1 99 ? 22.135 -28.118 -26.932 1.00 55.19 99 ILE A CA 1
ATOM 782 C C . ILE A 1 99 ? 22.849 -29.084 -25.991 1.00 55.19 99 ILE A C 1
ATOM 784 O O . ILE A 1 99 ? 23.864 -28.735 -25.397 1.00 55.19 99 ILE A O 1
ATOM 788 N N . GLU A 1 100 ? 22.326 -30.304 -25.845 1.00 50.81 100 GLU A N 1
ATOM 789 C CA . GLU A 1 100 ? 23.225 -31.439 -25.638 1.00 50.81 100 GLU A CA 1
ATOM 790 C C . GLU A 1 100 ? 23.977 -31.596 -26.961 1.00 50.81 100 GLU A C 1
ATOM 792 O O . GLU A 1 100 ? 23.363 -31.964 -27.967 1.00 50.81 100 GLU A O 1
ATOM 797 N N . PRO A 1 101 ? 25.276 -31.263 -27.045 1.00 51.31 101 PRO A N 1
ATOM 798 C CA . PRO A 1 101 ? 26.010 -31.672 -28.216 1.00 51.31 101 PRO A CA 1
ATOM 799 C C . PRO A 1 101 ? 26.052 -33.202 -28.161 1.00 51.31 101 PRO A C 1
ATOM 801 O O . PRO A 1 101 ? 26.563 -33.778 -27.200 1.00 51.31 101 PRO A O 1
ATOM 804 N N . ASP A 1 102 ? 25.512 -33.862 -29.185 1.00 53.47 102 ASP A N 1
ATOM 805 C CA . ASP A 1 102 ? 25.834 -35.255 -29.489 1.00 53.47 102 ASP A CA 1
ATOM 806 C C . ASP A 1 102 ? 27.317 -35.295 -29.884 1.00 53.47 102 ASP A C 1
ATOM 808 O O . ASP A 1 102 ? 27.695 -35.336 -31.056 1.00 53.47 102 ASP A O 1
ATOM 812 N N . VAL A 1 103 ? 28.194 -35.144 -28.885 1.00 55.31 103 VAL A N 1
ATOM 813 C CA . VAL A 1 103 ? 29.622 -35.367 -29.044 1.00 55.31 103 VAL A CA 1
ATOM 814 C C . VAL A 1 103 ? 29.770 -36.876 -29.090 1.00 55.31 103 VAL A C 1
ATOM 816 O O . VAL A 1 103 ? 30.001 -37.542 -28.077 1.00 55.31 103 VAL A O 1
ATOM 819 N N . ALA A 1 104 ? 29.626 -37.427 -30.295 1.00 53.75 104 ALA A N 1
ATOM 820 C CA . ALA A 1 104 ? 30.232 -38.701 -30.625 1.00 53.75 104 ALA A CA 1
ATOM 821 C C . ALA A 1 104 ? 31.642 -38.693 -30.020 1.00 53.75 104 ALA A C 1
ATOM 823 O O . ALA A 1 104 ? 32.391 -37.739 -30.233 1.00 53.75 104 ALA A O 1
ATOM 824 N N . LYS A 1 105 ? 31.965 -39.700 -29.197 1.00 49.88 105 LYS A N 1
ATOM 825 C CA . LYS A 1 105 ? 33.269 -39.857 -28.536 1.00 49.88 105 LYS A CA 1
ATOM 826 C C . LYS A 1 105 ? 34.390 -39.835 -29.584 1.00 49.88 105 LYS A C 1
ATOM 828 O O . LYS A 1 105 ? 34.793 -40.872 -30.098 1.00 49.88 105 LYS A O 1
ATOM 833 N N . GLY A 1 106 ? 34.873 -38.642 -29.876 1.00 57.94 106 GLY A N 1
ATOM 834 C CA . GLY A 1 106 ? 35.979 -38.296 -30.748 1.00 57.94 106 GLY A CA 1
ATOM 835 C C . GLY A 1 106 ? 36.637 -37.064 -30.143 1.00 57.94 106 GLY A C 1
ATOM 836 O O . GLY A 1 106 ? 35.968 -36.279 -29.467 1.00 57.94 106 GLY A O 1
ATOM 837 N N . ASP A 1 107 ? 37.957 -36.960 -30.285 1.00 59.16 107 ASP A N 1
ATOM 838 C CA . ASP A 1 107 ? 38.751 -35.876 -29.706 1.00 59.16 107 ASP A CA 1
ATOM 839 C C . ASP A 1 107 ? 38.089 -34.531 -30.045 1.00 59.16 107 ASP A C 1
ATOM 841 O O . ASP A 1 107 ? 37.896 -34.208 -31.213 1.00 59.16 107 ASP A O 1
ATOM 845 N N . GLY A 1 108 ? 37.682 -33.753 -29.034 1.00 57.06 108 GLY A N 1
ATOM 846 C CA . GLY A 1 108 ? 36.909 -32.518 -29.234 1.00 57.06 108 GLY A CA 1
ATOM 847 C C . GLY A 1 108 ? 37.625 -31.487 -30.118 1.00 57.06 108 GLY A C 1
ATOM 848 O O . GLY A 1 108 ? 36.992 -30.577 -30.654 1.00 57.06 108 GLY A O 1
ATOM 849 N N . ARG A 1 109 ? 38.939 -31.660 -30.310 1.00 58.28 109 ARG A N 1
ATOM 850 C CA . ARG A 1 109 ? 39.760 -30.929 -31.282 1.00 58.28 109 ARG A CA 1
ATOM 851 C C . ARG A 1 109 ? 39.383 -31.229 -32.733 1.00 58.28 109 ARG A C 1
ATOM 853 O O . ARG A 1 109 ? 39.368 -30.302 -33.541 1.00 58.28 109 ARG A O 1
ATOM 860 N N . ASP A 1 110 ? 39.032 -32.466 -33.057 1.00 65.62 110 ASP A N 1
ATOM 861 C CA . ASP A 1 110 ? 38.661 -32.876 -34.413 1.00 65.62 110 ASP A CA 1
ATOM 862 C C . ASP A 1 110 ? 37.304 -32.293 -34.805 1.00 65.62 110 ASP A C 1
ATOM 864 O O . ASP A 1 110 ? 37.148 -31.751 -35.898 1.00 65.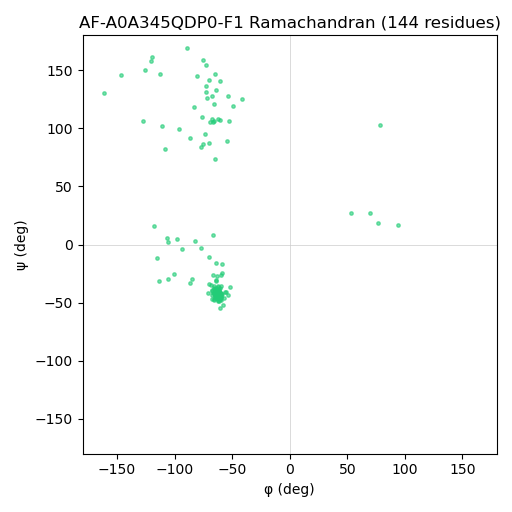62 110 ASP A O 1
ATOM 868 N N . THR A 1 111 ? 36.345 -32.304 -33.879 1.00 66.81 111 THR A N 1
ATOM 869 C CA . THR A 1 111 ? 35.014 -31.724 -34.089 1.00 66.81 111 THR A CA 1
ATOM 870 C C . THR A 1 111 ? 35.095 -30.210 -34.295 1.00 66.81 111 THR A C 1
ATOM 872 O O . THR A 1 111 ? 34.492 -29.673 -35.223 1.00 66.81 111 THR A O 1
ATOM 875 N N . LEU A 1 112 ? 35.897 -29.512 -33.481 1.00 62.88 112 LEU A N 1
ATOM 876 C CA . LEU A 1 112 ? 36.168 -28.078 -33.648 1.00 62.88 112 LEU A CA 1
ATOM 877 C C . LEU A 1 112 ? 36.834 -27.773 -34.993 1.00 62.88 112 LEU A C 1
ATOM 879 O O . LEU A 1 112 ? 36.450 -26.815 -35.659 1.00 62.88 112 LEU A O 1
ATOM 883 N N . THR A 1 113 ? 37.792 -28.600 -35.412 1.00 72.31 113 T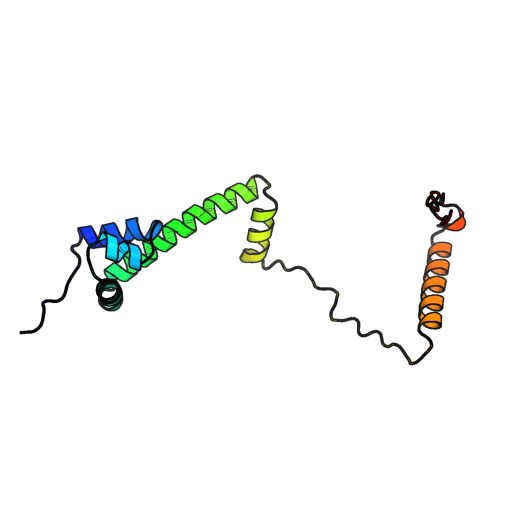HR A N 1
ATOM 884 C CA . THR A 1 113 ? 38.494 -28.429 -36.691 1.00 72.31 113 THR A CA 1
ATOM 885 C C . THR A 1 113 ? 37.530 -28.593 -37.868 1.00 72.31 113 THR A C 1
ATOM 887 O O . THR A 1 113 ? 37.486 -27.735 -38.746 1.00 72.31 113 THR A O 1
ATOM 890 N N . GLN A 1 114 ? 36.662 -29.609 -37.833 1.00 71.19 114 GLN A N 1
ATOM 891 C CA . GLN A 1 114 ? 35.627 -29.820 -38.852 1.00 71.19 114 GLN A CA 1
ATOM 892 C C . GLN A 1 114 ? 34.628 -28.658 -38.929 1.00 71.19 114 GLN A C 1
ATOM 894 O O . GLN A 1 114 ? 34.260 -28.233 -40.024 1.00 71.19 114 GLN A O 1
ATOM 899 N N . PHE A 1 115 ? 34.207 -28.106 -37.787 1.00 70.06 115 PHE A N 1
ATOM 900 C CA . PHE A 1 115 ? 33.324 -26.938 -37.770 1.00 70.06 115 PHE A CA 1
ATOM 901 C C . PHE A 1 115 ? 33.998 -25.685 -38.345 1.00 70.06 115 PHE A C 1
ATOM 903 O O . PHE A 1 115 ? 33.373 -24.951 -39.114 1.00 70.06 115 PHE A O 1
ATOM 910 N N . LEU A 1 116 ? 35.269 -25.442 -38.014 1.00 73.62 116 LEU A N 1
ATOM 911 C CA . LEU A 1 116 ? 36.027 -24.311 -38.556 1.00 73.62 116 LEU A CA 1
ATOM 912 C C . LEU A 1 116 ? 36.240 -24.443 -40.072 1.00 73.62 116 LEU A C 1
ATOM 914 O O . LEU A 1 116 ? 36.074 -23.457 -40.796 1.00 73.62 116 LEU A O 1
ATOM 918 N N . ASP A 1 117 ? 36.509 -25.653 -40.566 1.00 73.44 117 ASP A N 1
ATOM 919 C CA . ASP A 1 117 ? 36.649 -25.928 -41.998 1.00 73.44 117 ASP A CA 1
ATOM 920 C C . ASP A 1 117 ? 35.333 -25.716 -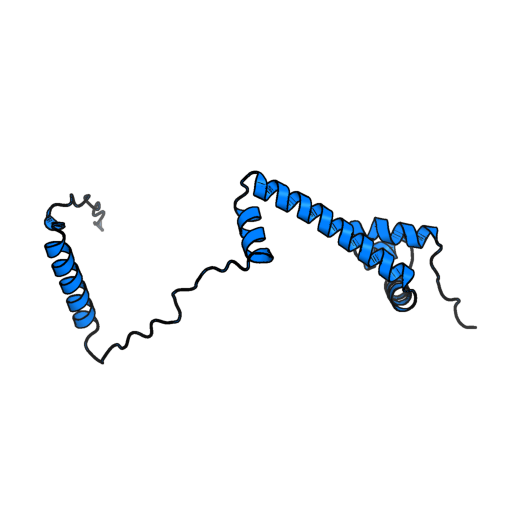42.762 1.00 73.44 117 ASP A C 1
ATOM 922 O O . ASP A 1 117 ? 35.327 -25.087 -43.825 1.00 73.44 117 ASP A O 1
ATOM 926 N N . GLN A 1 118 ? 34.196 -26.137 -42.196 1.00 71.50 118 GLN A N 1
ATOM 927 C CA . GLN A 1 118 ? 32.871 -25.885 -42.779 1.00 71.50 118 GLN A CA 1
ATOM 928 C C . GLN A 1 118 ? 32.546 -24.387 -42.869 1.00 71.50 118 GLN A C 1
ATOM 930 O O . GLN A 1 118 ? 31.986 -23.924 -43.868 1.00 71.50 118 GLN A O 1
ATOM 935 N N . ILE A 1 119 ? 32.907 -23.605 -41.846 1.00 70.50 119 ILE A N 1
ATOM 936 C CA . ILE A 1 119 ? 32.742 -22.145 -41.859 1.00 70.50 119 ILE A CA 1
ATOM 937 C C . ILE A 1 119 ? 33.632 -21.524 -42.943 1.00 70.50 119 ILE A C 1
ATOM 939 O O . ILE A 1 119 ? 33.164 -20.684 -43.717 1.00 70.50 119 ILE A O 1
ATOM 943 N N . ALA A 1 120 ? 34.888 -21.967 -43.053 1.00 66.62 120 ALA A N 1
ATOM 944 C CA . ALA A 1 120 ? 35.810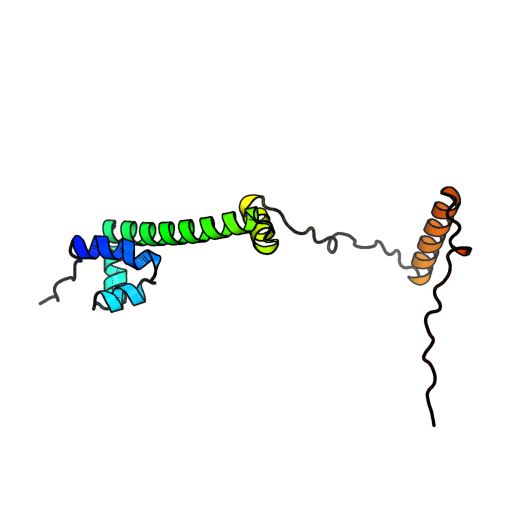 -21.502 -44.085 1.00 66.62 120 ALA A CA 1
ATOM 945 C C . ALA A 1 120 ? 35.301 -21.820 -45.505 1.00 66.62 120 ALA A C 1
ATOM 947 O O . ALA A 1 120 ? 35.353 -20.962 -46.388 1.00 66.62 120 ALA A O 1
ATOM 948 N N . GLU A 1 121 ? 34.743 -23.011 -45.741 1.00 64.88 121 GLU A N 1
ATOM 949 C CA . GLU A 1 121 ? 34.128 -23.377 -47.025 1.00 64.88 121 GLU A CA 1
ATOM 950 C C . GLU A 1 121 ? 32.886 -22.552 -47.360 1.00 64.88 121 GLU A C 1
ATOM 952 O O . GLU A 1 121 ? 32.723 -22.099 -48.499 1.00 64.88 121 GLU A O 1
ATOM 957 N N . LYS A 1 122 ? 32.017 -22.317 -46.374 1.00 60.16 122 LYS A N 1
ATOM 958 C CA . LYS A 1 122 ? 30.806 -21.516 -46.567 1.00 60.16 122 LYS A CA 1
ATOM 959 C C . LYS A 1 122 ? 31.145 -20.055 -46.870 1.00 60.16 122 LYS A C 1
ATOM 961 O O . LYS A 1 122 ? 30.529 -19.463 -47.754 1.00 60.16 122 LYS A O 1
ATOM 966 N N . ASN A 1 123 ? 32.175 -19.505 -46.229 1.00 55.72 123 ASN A N 1
ATOM 967 C CA . ASN A 1 123 ? 32.650 -18.144 -46.486 1.00 55.72 123 ASN A CA 1
ATOM 968 C C . ASN A 1 123 ? 33.322 -17.997 -47.861 1.00 55.72 123 ASN A C 1
ATOM 970 O O . ASN A 1 123 ? 33.114 -16.984 -48.530 1.00 55.72 123 ASN A O 1
ATOM 974 N N . ARG A 1 124 ? 34.025 -19.033 -48.348 1.00 57.38 124 ARG A N 1
ATOM 975 C CA . ARG A 1 124 ? 34.549 -19.080 -49.728 1.00 57.38 124 ARG A CA 1
ATOM 976 C C . ARG A 1 124 ? 33.437 -19.052 -50.782 1.00 57.38 124 ARG A C 1
ATOM 978 O O . ARG A 1 124 ? 33.592 -18.383 -51.799 1.00 57.38 124 ARG A O 1
ATOM 985 N N . ARG A 1 125 ? 32.295 -19.707 -50.530 1.00 55.19 125 ARG A N 1
ATOM 986 C CA . ARG A 1 125 ? 31.106 -19.643 -51.411 1.00 55.19 125 ARG A CA 1
ATOM 987 C C . ARG A 1 125 ? 30.441 -18.264 -51.452 1.00 55.19 125 ARG A C 1
ATOM 989 O O . ARG A 1 125 ? 29.804 -17.945 -52.449 1.00 55.19 125 ARG A O 1
ATOM 996 N N . ILE A 1 126 ? 30.582 -17.467 -50.393 1.00 54.47 126 ILE A N 1
ATOM 997 C CA . ILE A 1 126 ? 29.996 -16.120 -50.271 1.00 54.47 126 ILE A CA 1
ATOM 998 C C . ILE A 1 126 ? 30.994 -15.030 -50.733 1.00 54.47 126 ILE A C 1
ATOM 1000 O O . ILE A 1 126 ? 30.636 -13.861 -50.835 1.00 54.47 126 ILE A O 1
ATOM 1004 N N . GLY A 1 127 ? 32.234 -15.398 -51.084 1.00 53.50 127 GLY A N 1
ATOM 1005 C CA . GLY A 1 127 ? 33.247 -14.468 -51.600 1.00 53.50 127 GLY A CA 1
ATOM 1006 C C . GLY A 1 127 ? 33.912 -13.590 -50.532 1.00 53.50 127 GLY A C 1
ATOM 1007 O O . GLY A 1 127 ? 34.505 -12.568 -50.872 1.00 53.50 127 GLY A O 1
ATOM 1008 N N . VAL A 1 128 ? 33.830 -13.965 -49.249 1.00 54.44 128 VAL A N 1
ATOM 1009 C CA . VAL A 1 128 ? 34.443 -13.215 -48.139 1.00 54.44 128 VAL A CA 1
ATOM 1010 C C . VAL A 1 128 ? 35.804 -13.830 -47.806 1.00 54.44 128 VAL A C 1
ATOM 1012 O O . VAL A 1 128 ? 35.892 -14.856 -47.132 1.00 54.44 128 VAL A O 1
ATOM 1015 N N . ASP A 1 129 ? 36.874 -13.210 -48.303 1.00 52.91 129 ASP A N 1
ATOM 1016 C CA . ASP A 1 129 ? 38.254 -13.657 -48.093 1.00 52.91 129 ASP A CA 1
ATOM 1017 C C . ASP A 1 129 ? 38.824 -13.088 -46.779 1.00 52.91 129 ASP A C 1
ATOM 1019 O O . ASP A 1 129 ? 39.359 -11.977 -46.725 1.00 52.91 129 ASP A O 1
ATOM 1023 N N . TYR A 1 130 ? 38.682 -13.847 -45.688 1.00 51.22 130 TYR A N 1
ATOM 1024 C CA . TYR A 1 130 ? 39.132 -13.452 -44.345 1.00 51.22 130 TYR A CA 1
ATOM 1025 C C . TYR A 1 130 ? 40.658 -13.280 -44.229 1.00 51.22 130 TYR A C 1
ATOM 1027 O O . TYR A 1 130 ? 41.114 -12.622 -43.296 1.00 51.22 130 TYR A O 1
ATOM 1035 N N . GLN A 1 131 ? 41.455 -13.791 -45.180 1.00 51.09 131 GLN A N 1
ATOM 1036 C CA . GLN A 1 131 ? 42.905 -13.548 -45.225 1.00 51.09 131 GLN A CA 1
ATOM 1037 C C . GLN A 1 131 ? 43.273 -12.100 -45.597 1.00 51.09 131 GLN A C 1
ATOM 1039 O O . GLN A 1 131 ? 44.430 -11.713 -45.449 1.00 51.09 131 GLN A O 1
ATOM 1044 N N . LYS A 1 132 ? 42.310 -11.284 -46.056 1.00 50.75 132 LYS A N 1
ATOM 1045 C CA . LYS A 1 132 ? 42.523 -9.869 -46.412 1.00 50.75 132 LYS A CA 1
ATOM 1046 C C . LYS A 1 132 ? 41.966 -8.868 -45.405 1.00 50.75 132 LYS A C 1
ATOM 1048 O O . LYS A 1 132 ? 42.053 -7.664 -45.644 1.00 50.75 132 LYS A O 1
ATOM 1053 N N . LEU A 1 133 ? 41.386 -9.327 -44.299 1.00 44.94 133 LEU A N 1
ATOM 1054 C CA . LEU A 1 133 ? 40.969 -8.407 -43.247 1.00 44.94 133 LEU A CA 1
ATOM 1055 C C . LEU A 1 133 ? 42.218 -7.881 -42.530 1.00 44.94 133 LEU A C 1
ATOM 1057 O O . LEU A 1 133 ? 43.082 -8.683 -42.167 1.00 44.94 133 LEU A O 1
ATOM 1061 N N . PRO A 1 134 ? 42.348 -6.559 -42.325 1.00 43.78 134 PRO A N 1
ATOM 1062 C CA . PRO A 1 134 ? 43.461 -6.018 -41.567 1.00 43.78 134 PRO A CA 1
ATOM 1063 C C . PRO A 1 134 ? 43.370 -6.567 -40.143 1.00 43.78 134 PRO A C 1
ATOM 1065 O O . PRO A 1 134 ? 42.485 -6.199 -39.371 1.00 43.78 134 PRO A O 1
ATOM 1068 N N . VAL A 1 135 ? 44.272 -7.483 -39.802 1.00 56.03 135 VAL A N 1
ATOM 1069 C CA . VAL A 1 135 ? 44.485 -7.887 -38.416 1.00 56.03 135 VAL A CA 1
ATOM 1070 C C . VAL A 1 135 ? 45.036 -6.671 -37.679 1.00 56.03 135 VAL A C 1
ATOM 1072 O O . VAL A 1 135 ? 46.182 -6.273 -37.890 1.00 56.03 135 VAL A O 1
ATOM 1075 N N . SER A 1 136 ? 44.203 -6.035 -36.850 1.00 53.22 136 SER A N 1
ATOM 1076 C CA . SER A 1 136 ? 44.684 -5.027 -35.904 1.00 53.22 136 SER A CA 1
ATOM 1077 C C . SER A 1 136 ? 45.811 -5.650 -35.083 1.00 53.22 136 SER A C 1
ATOM 1079 O O . SER A 1 136 ? 45.609 -6.741 -34.537 1.00 53.22 136 SER A O 1
ATOM 1081 N N . PRO A 1 137 ? 46.988 -5.008 -34.987 1.00 42.84 137 PRO A N 1
ATOM 1082 C CA . PRO A 1 137 ? 48.057 -5.508 -34.146 1.00 42.84 137 PRO A CA 1
ATOM 1083 C C . PRO A 1 137 ? 47.551 -5.554 -32.705 1.00 42.84 137 PRO A C 1
ATOM 1085 O O . PRO A 1 137 ? 47.352 -4.523 -32.069 1.00 42.84 137 PRO A O 1
ATOM 1088 N N . VAL A 1 138 ? 47.303 -6.760 -32.197 1.00 52.91 138 VAL A N 1
ATOM 1089 C CA . VAL A 1 138 ? 47.187 -6.987 -30.761 1.00 52.91 138 VAL A CA 1
ATOM 1090 C C . VAL A 1 138 ? 48.582 -6.718 -30.216 1.00 52.91 138 VAL A C 1
ATOM 1092 O O . VAL A 1 138 ? 49.508 -7.490 -30.480 1.00 52.91 138 VAL A O 1
ATOM 1095 N N . GLU A 1 139 ? 48.753 -5.576 -29.552 1.00 40.47 139 GLU A N 1
ATOM 1096 C CA . GLU A 1 139 ? 49.990 -5.221 -28.869 1.00 40.47 139 GLU A CA 1
ATOM 1097 C C . GLU A 1 139 ? 50.364 -6.364 -27.923 1.00 40.47 139 GLU A C 1
ATOM 1099 O O . GLU A 1 139 ? 49.739 -6.600 -26.889 1.00 40.47 139 GLU A O 1
ATOM 1104 N N . ARG A 1 140 ? 51.389 -7.121 -28.320 1.00 39.88 140 ARG A N 1
ATOM 1105 C CA . ARG A 1 140 ? 52.072 -8.068 -27.450 1.00 39.88 140 ARG A CA 1
ATOM 1106 C C . ARG A 1 140 ? 52.849 -7.256 -26.425 1.00 39.88 140 ARG A C 1
ATOM 1108 O O . ARG A 1 140 ? 54.024 -6.971 -26.624 1.00 39.88 140 ARG A O 1
ATOM 1115 N N . THR A 1 141 ? 52.215 -6.902 -25.314 1.00 45.97 141 THR A N 1
ATOM 1116 C CA . THR A 1 141 ? 52.962 -6.637 -24.085 1.00 45.97 141 THR A CA 1
ATOM 1117 C C . THR A 1 141 ? 53.359 -7.985 -23.497 1.00 45.97 141 THR A C 1
ATOM 1119 O O . THR A 1 141 ? 52.672 -8.550 -22.649 1.00 45.97 141 THR A O 1
ATOM 1122 N N . SER A 1 142 ? 54.461 -8.530 -23.997 1.00 44.00 142 SER A N 1
ATOM 1123 C CA . SER A 1 142 ? 55.222 -9.562 -23.311 1.00 44.00 142 SER A CA 1
ATOM 1124 C C . SER A 1 142 ? 56.662 -9.085 -23.258 1.00 44.00 142 SER A C 1
ATOM 1126 O O . SER A 1 142 ? 57.331 -9.095 -24.285 1.00 44.00 142 SER A O 1
ATOM 1128 N N . ASP A 1 143 ? 57.122 -8.664 -22.084 1.00 36.72 143 ASP A N 1
ATOM 1129 C CA . ASP A 1 143 ? 58.324 -9.296 -21.557 1.00 36.72 143 ASP A CA 1
ATOM 1130 C C . ASP A 1 143 ? 58.495 -9.076 -20.055 1.00 36.72 143 ASP A C 1
ATOM 1132 O O . ASP A 1 143 ? 58.393 -7.977 -19.510 1.00 36.72 143 ASP A O 1
ATOM 1136 N N . HIS A 1 144 ? 58.740 -10.203 -19.399 1.00 40.69 144 HIS A N 1
ATOM 1137 C CA . HIS A 1 144 ? 59.275 -10.307 -18.060 1.00 40.69 144 HIS A CA 1
ATOM 1138 C C . HIS A 1 144 ? 60.767 -9.937 -18.041 1.00 40.69 144 HIS A C 1
ATOM 1140 O O . HIS A 1 144 ? 61.501 -10.224 -18.979 1.00 40.69 144 HIS A O 1
ATOM 1146 N N . ALA A 1 145 ? 61.196 -9.488 -16.857 1.00 42.16 145 ALA A N 1
ATOM 1147 C CA . ALA A 1 145 ? 62.528 -9.653 -16.267 1.00 42.16 145 ALA A CA 1
ATOM 1148 C C . ALA A 1 145 ? 63.676 -8.749 -16.760 1.00 42.16 145 ALA A C 1
ATOM 1150 O O . ALA A 1 145 ? 64.392 -9.078 -17.702 1.00 42.16 145 ALA A O 1
ATOM 1151 N N . ARG A 1 146 ? 64.010 -7.731 -15.958 1.00 40.84 146 ARG A N 1
ATOM 1152 C CA . ARG A 1 146 ? 65.098 -7.785 -14.959 1.00 40.84 146 ARG A CA 1
ATOM 1153 C C . ARG A 1 146 ? 65.147 -6.513 -14.122 1.00 40.84 146 ARG A C 1
ATOM 1155 O O . ARG A 1 146 ? 64.901 -5.433 -14.693 1.00 40.84 146 ARG A O 1
#

Radius of gyration: 33.08 Å; Cα contacts (8 Å, |Δi|>4): 77; chains: 1; bounding box: 83×49×85 Å

Mean predicted aligned error: 15.96 Å

pLDDT: mean 80.49, std 20.27, range [36.72, 98.12]

Nearest PDB structures (foldseek):
  3qp6-assembly1_A-2  TM=5.135E-01  e=1.056E+00  Chromobacterium violaceum
  7r3e-assembly1_B  TM=5.331E-01  e=1.397E+00  Pseudomonas aeruginosa PAO1
  6ide-assembly1_A  TM=5.101E-01  e=2.068E+00  Vibrio cholerae
  8dq1-assembly1_D  TM=4.947E-01  e=2.187E+00  Pseudomonas aeruginosa
  2o7t-assembly1_A-2  TM=4.928E-01  e=4.048E+00  Corynebacterium glutamicum